Protein AF-A0A2S5EHK2-F1 (afdb_monomer_lite)

Foldseek 3Di:
DVVVVVLVVQLVVQLVVCLVVVPRNLVSQLVVCVVVPNPNVVSNVVSVVVCVVSVVVSVVVCVVVVVDDPVVCVVCVPVVVVVVVVVVVVVVD

Secondary structure (DSSP, 8-state):
-HHHHHHHHHHHHHHHHHHHHSSHHHHHHHHHHHHTT--HHHHHHHHHHHHHHHHHHHHHHHHHHT---HHHHHHHHHHHHHHHHHHHHHHH-

Organism: NCBI:txid1122953

Sequence (93 aa):
METLWFFIIVGFLAQVVDGALGMAYGTISNALLLSVGVPPAISSASVHFAEIFTTSISGFSHLKLGNVDKSLFKKLLIPGVIGGVLGAYILTN

pLDDT: mean 92.7, std 5.0, range [63.53, 97.62]

Structure (mmCIF, N/CA/C/O backbone):
data_AF-A0A2S5EHK2-F1
#
_entry.id   AF-A0A2S5EHK2-F1
#
loop_
_atom_site.group_PDB
_atom_site.id
_atom_site.type_symbol
_atom_site.label_atom_id
_atom_site.label_alt_id
_atom_site.label_comp_id
_atom_site.label_asym_id
_atom_site.label_entity_id
_atom_site.label_seq_id
_atom_site.pdbx_PDB_ins_code
_atom_site.Cartn_x
_atom_site.Cartn_y
_atom_site.Cartn_z
_atom_site.occupancy
_atom_site.B_iso_or_equiv
_atom_site.auth_seq_id
_atom_site.auth_comp_id
_atom_site.auth_asym_id
_atom_site.auth_atom_id
_atom_site.pdbx_PDB_model_num
ATOM 1 N N . MET A 1 1 ? -5.399 2.106 -27.395 1.00 63.53 1 MET A N 1
ATOM 2 C CA . MET A 1 1 ? -6.727 1.974 -26.754 1.00 63.53 1 MET A CA 1
ATOM 3 C C . MET A 1 1 ? -6.931 0.588 -26.156 1.00 63.53 1 MET A C 1
ATOM 5 O O . MET A 1 1 ? -7.369 0.508 -25.020 1.00 63.53 1 MET A O 1
ATOM 9 N N . GLU A 1 2 ? -6.584 -0.490 -26.868 1.00 74.12 2 GLU A N 1
ATOM 10 C CA . GLU A 1 2 ? -6.782 -1.866 -26.374 1.00 74.12 2 GLU A CA 1
ATOM 11 C C . GLU A 1 2 ? -6.013 -2.184 -25.082 1.00 74.12 2 GLU A C 1
ATOM 13 O O . GLU A 1 2 ? -6.575 -2.745 -24.146 1.00 74.12 2 GLU A O 1
ATOM 18 N N . THR A 1 3 ? -4.764 -1.731 -24.971 1.00 84.88 3 THR A N 1
ATOM 19 C CA . THR A 1 3 ? -3.942 -1.902 -23.761 1.00 84.88 3 THR A CA 1
ATOM 20 C C . THR A 1 3 ? -4.516 -1.203 -22.529 1.00 84.88 3 THR A C 1
ATOM 22 O O . THR A 1 3 ? -4.394 -1.718 -21.423 1.00 84.88 3 THR A O 1
ATOM 25 N N . LEU A 1 4 ? -5.189 -0.060 -22.700 1.00 88.56 4 LEU A N 1
ATOM 26 C CA . LEU A 1 4 ? 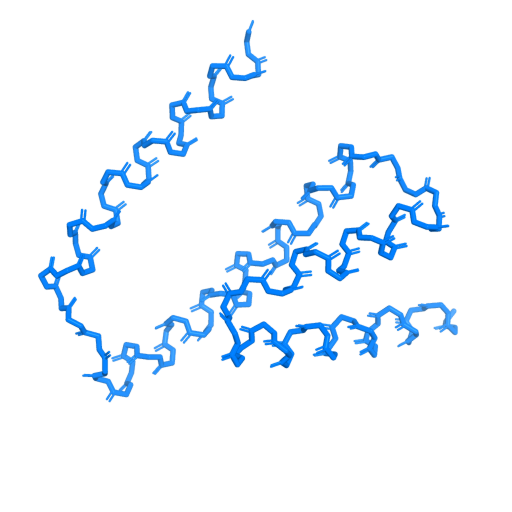-5.822 0.653 -21.588 1.00 88.56 4 LEU A CA 1
ATOM 27 C C . LEU A 1 4 ? -6.979 -0.161 -20.999 1.00 88.56 4 LEU A C 1
ATOM 29 O O . LEU A 1 4 ? -7.073 -0.303 -19.784 1.00 88.56 4 LEU A O 1
ATOM 33 N N . TRP A 1 5 ? -7.831 -0.730 -21.856 1.00 93.88 5 TRP A N 1
ATOM 34 C CA . TRP A 1 5 ? -8.938 -1.581 -21.417 1.00 93.88 5 TRP A CA 1
ATOM 35 C C . TRP A 1 5 ? -8.450 -2.831 -20.692 1.00 93.88 5 TRP A C 1
ATOM 37 O O . TRP A 1 5 ? -9.014 -3.196 -19.664 1.00 93.88 5 TRP A O 1
ATOM 47 N N . PHE A 1 6 ? -7.369 -3.439 -21.179 1.00 92.94 6 PHE A N 1
ATOM 48 C CA . PHE A 1 6 ? -6.733 -4.563 -20.503 1.00 92.94 6 PHE A CA 1
ATOM 49 C C . PHE A 1 6 ? -6.293 -4.199 -19.075 1.00 92.94 6 PHE A C 1
ATOM 51 O O . PHE A 1 6 ? -6.670 -4.887 -18.127 1.00 92.94 6 PHE A O 1
ATOM 58 N N . PHE A 1 7 ? -5.576 -3.083 -18.895 1.00 91.94 7 PHE A N 1
ATOM 59 C CA . PHE A 1 7 ? -5.150 -2.637 -17.563 1.00 91.94 7 PHE A CA 1
ATOM 60 C C . PHE A 1 7 ? -6.324 -2.286 -16.644 1.00 91.94 7 PHE A C 1
ATOM 62 O O . PHE A 1 7 ? -6.278 -2.614 -15.461 1.00 91.94 7 PHE A O 1
ATOM 69 N N . ILE A 1 8 ? -7.392 -1.681 -17.175 1.00 93.38 8 ILE A N 1
ATOM 70 C CA . ILE A 1 8 ? -8.608 -1.386 -16.402 1.00 93.38 8 ILE A CA 1
ATOM 71 C C . ILE A 1 8 ? -9.254 -2.677 -15.894 1.00 93.38 8 ILE A C 1
ATOM 73 O O . ILE A 1 8 ? -9.599 -2.760 -14.719 1.00 93.38 8 ILE A O 1
ATOM 77 N N . ILE A 1 9 ? -9.402 -3.691 -16.752 1.00 95.00 9 ILE A N 1
ATOM 78 C CA . ILE A 1 9 ? -10.030 -4.964 -16.373 1.00 95.00 9 ILE A CA 1
ATOM 79 C C . ILE A 1 9 ? -9.190 -5.682 -15.318 1.00 95.00 9 ILE A C 1
ATOM 81 O O . ILE A 1 9 ? -9.727 -6.106 -14.296 1.00 95.00 9 ILE A O 1
ATOM 85 N N . VAL A 1 10 ? -7.877 -5.798 -15.531 1.00 93.62 10 VAL A N 1
ATOM 86 C CA . VAL A 1 10 ? -7.004 -6.481 -14.568 1.00 93.62 10 VAL A CA 1
ATOM 87 C C . VAL A 1 10 ? -6.943 -5.717 -13.247 1.00 93.62 10 VAL A C 1
ATOM 89 O O . VAL A 1 10 ? -7.075 -6.338 -12.197 1.00 93.62 10 VAL A O 1
ATOM 92 N N . GLY A 1 11 ? -6.818 -4.387 -13.280 1.00 93.50 11 GLY A N 1
ATOM 93 C CA . GLY A 1 11 ? -6.828 -3.551 -12.078 1.00 93.50 11 GLY A CA 1
ATOM 94 C C . GLY A 1 11 ? -8.149 -3.641 -11.311 1.00 93.50 11 GLY A C 1
ATOM 95 O O . GLY A 1 11 ? -8.147 -3.752 -10.088 1.00 93.50 11 GLY A O 1
ATOM 96 N N . PHE A 1 12 ? -9.280 -3.682 -12.019 1.00 93.75 12 PHE A N 1
ATOM 97 C CA . PHE A 1 12 ? -10.589 -3.910 -11.409 1.00 93.75 12 PHE A CA 1
ATOM 98 C C . PHE A 1 12 ? -10.655 -5.272 -10.708 1.00 93.75 12 PHE A C 1
ATOM 100 O O . PHE A 1 12 ? -11.025 -5.338 -9.539 1.00 93.75 12 PHE A O 1
ATOM 107 N N . LEU A 1 13 ? -10.253 -6.352 -11.385 1.00 94.56 13 LEU A N 1
ATOM 108 C CA . LEU A 1 13 ? -10.232 -7.691 -10.791 1.00 94.56 13 LEU A CA 1
ATOM 109 C C . LEU A 1 13 ? -9.284 -7.762 -9.590 1.00 94.56 13 LEU A C 1
ATOM 111 O O . LEU A 1 13 ? -9.659 -8.306 -8.554 1.00 94.56 13 LEU A O 1
ATOM 115 N N . ALA A 1 14 ? -8.097 -7.164 -9.699 1.00 93.94 14 ALA A N 1
ATOM 116 C CA . ALA A 1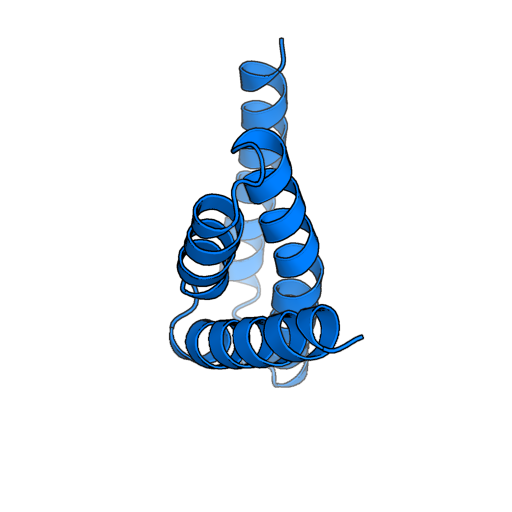 14 ? -7.147 -7.068 -8.599 1.00 93.94 14 ALA A CA 1
ATOM 117 C C . ALA A 1 14 ? -7.780 -6.372 -7.386 1.00 93.94 14 ALA A C 1
ATOM 119 O O . ALA A 1 14 ? -7.666 -6.875 -6.272 1.00 93.94 14 ALA A O 1
ATOM 120 N N . GLN A 1 15 ? -8.514 -5.274 -7.600 1.00 93.56 15 GLN A N 1
ATOM 121 C CA . GLN A 1 15 ? -9.170 -4.539 -6.519 1.00 93.56 15 GLN A CA 1
ATOM 122 C C . GLN A 1 15 ? -10.364 -5.292 -5.919 1.00 93.56 15 GLN A C 1
ATOM 124 O O . GLN A 1 15 ? -10.646 -5.137 -4.734 1.00 93.56 15 GLN A O 1
ATOM 129 N N . VAL A 1 16 ? -11.067 -6.117 -6.699 1.00 93.06 16 VAL A N 1
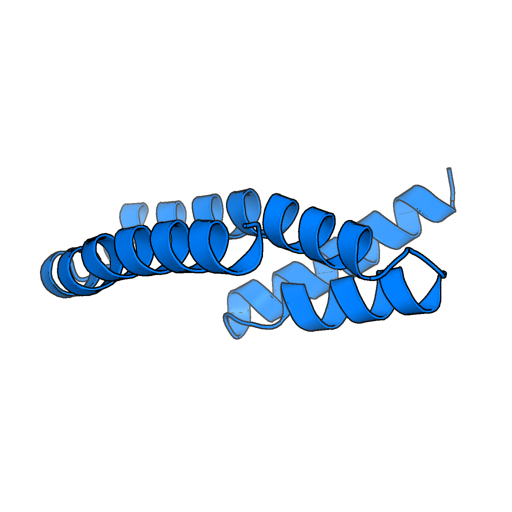ATOM 130 C CA . VAL A 1 16 ? -12.132 -6.988 -6.173 1.00 93.06 16 VAL A CA 1
ATOM 131 C C . VAL A 1 16 ? -11.548 -8.035 -5.225 1.00 93.06 16 VAL A C 1
ATOM 133 O O . VAL A 1 16 ? -12.073 -8.226 -4.129 1.00 93.06 16 VAL A O 1
ATOM 136 N N . VAL A 1 17 ? -10.447 -8.684 -5.616 1.00 93.12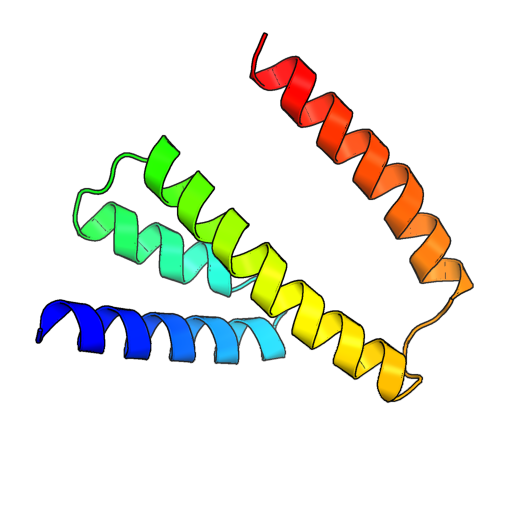 17 VAL A N 1
ATOM 137 C CA . VAL A 1 17 ? -9.749 -9.643 -4.744 1.00 93.12 17 VAL A CA 1
ATOM 138 C C . VAL A 1 17 ? -9.197 -8.932 -3.507 1.00 93.12 17 VAL A C 1
ATOM 140 O O . VAL A 1 17 ? -9.310 -9.440 -2.394 1.00 93.12 17 VAL A O 1
ATOM 143 N N . ASP A 1 18 ? -8.654 -7.731 -3.687 1.00 92.44 18 ASP A N 1
ATOM 144 C CA . ASP A 1 18 ? -8.131 -6.912 -2.602 1.00 92.44 18 ASP A CA 1
ATOM 145 C C . ASP A 1 18 ? -9.204 -6.470 -1.611 1.00 92.44 18 ASP A C 1
ATOM 147 O O . ASP A 1 18 ? -9.024 -6.613 -0.412 1.00 92.44 18 ASP A O 1
ATOM 151 N N . GLY A 1 19 ? -10.372 -6.036 -2.081 1.00 89.44 19 GLY A N 1
ATOM 152 C CA . GLY A 1 19 ? -11.490 -5.698 -1.200 1.00 89.44 19 GLY A CA 1
ATOM 153 C C . GLY A 1 19 ? -11.978 -6.887 -0.365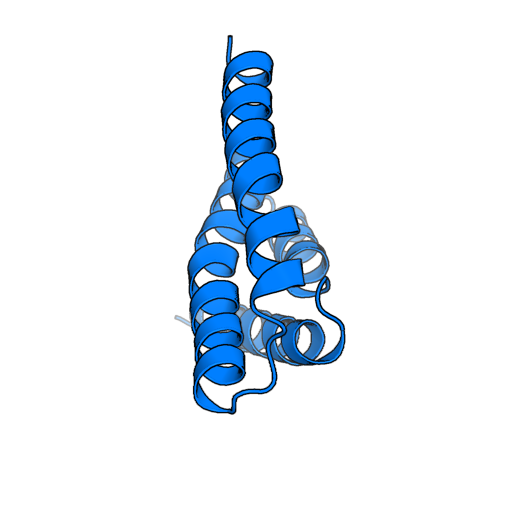 1.00 89.44 19 GLY A C 1
ATOM 154 O O . GLY A 1 19 ? -12.509 -6.687 0.725 1.00 89.44 19 GLY A O 1
ATOM 155 N N . ALA A 1 20 ? -11.782 -8.117 -0.851 1.00 89.88 20 ALA A N 1
ATOM 156 C CA . ALA A 1 20 ? -12.139 -9.336 -0.131 1.00 89.88 20 ALA A CA 1
ATOM 157 C C . ALA A 1 20 ? -11.049 -9.818 0.848 1.00 89.88 20 ALA A C 1
ATOM 159 O O . ALA A 1 20 ? -11.387 -10.352 1.904 1.00 89.88 20 ALA A O 1
ATOM 160 N N . LEU A 1 21 ? -9.762 -9.666 0.505 1.00 89.06 21 LEU A N 1
ATOM 161 C CA . LEU A 1 21 ? -8.626 -10.234 1.257 1.00 89.06 21 LEU A CA 1
ATOM 162 C C . LEU A 1 21 ? -7.770 -9.198 2.008 1.00 89.06 21 LEU A C 1
ATOM 164 O O . LEU A 1 21 ? -7.121 -9.539 2.993 1.00 89.06 21 LEU A O 1
ATOM 168 N N . GLY A 1 22 ? -7.742 -7.955 1.536 1.00 82.19 22 GLY A N 1
ATOM 169 C CA . GLY A 1 22 ? -7.051 -6.803 2.120 1.00 82.19 22 GLY A CA 1
ATOM 170 C C . GLY A 1 22 ? -5.582 -6.589 1.726 1.00 82.19 22 GLY A C 1
ATOM 171 O O . GLY A 1 22 ? -4.983 -5.659 2.255 1.00 82.19 22 GLY A O 1
ATOM 172 N N . MET A 1 23 ? -4.973 -7.437 0.881 1.00 85.56 23 MET A N 1
ATOM 173 C CA . MET A 1 23 ? -3.545 -7.323 0.487 1.00 85.56 23 MET A CA 1
ATOM 174 C C . MET A 1 23 ? -3.237 -7.748 -0.968 1.00 85.56 23 MET A C 1
ATOM 176 O O . MET A 1 23 ? -2.086 -8.023 -1.322 1.00 85.56 23 MET A O 1
ATOM 180 N N . ALA A 1 24 ? -4.247 -7.903 -1.822 1.00 87.88 24 ALA A N 1
ATOM 181 C CA . ALA A 1 24 ? -4.081 -8.546 -3.129 1.00 87.88 24 ALA A CA 1
ATOM 182 C C . ALA A 1 24 ? -3.801 -7.563 -4.274 1.00 87.88 24 ALA A C 1
ATOM 184 O O . ALA A 1 24 ? -3.173 -7.955 -5.261 1.00 87.88 24 ALA A O 1
ATOM 185 N N . TYR A 1 25 ? -4.219 -6.296 -4.159 1.00 91.56 25 TYR A N 1
ATOM 186 C CA . TYR A 1 25 ? -4.093 -5.338 -5.263 1.00 91.56 25 TYR A CA 1
ATOM 187 C C . TYR A 1 25 ? -2.625 -5.108 -5.617 1.00 91.56 25 TYR A C 1
ATOM 189 O O . TYR A 1 25 ? -2.242 -5.198 -6.790 1.00 91.56 25 TYR A O 1
ATOM 197 N N . GLY A 1 26 ? -1.802 -4.888 -4.588 1.00 91.62 26 GLY A N 1
ATOM 198 C CA . GLY A 1 26 ? -0.376 -4.654 -4.737 1.00 91.62 26 GLY A CA 1
ATOM 199 C C . GLY A 1 26 ? 0.357 -5.787 -5.450 1.00 91.62 26 GLY A C 1
ATOM 200 O O . GLY A 1 26 ? 1.107 -5.553 -6.397 1.00 91.62 26 GLY A O 1
ATOM 201 N N . THR A 1 27 ? 0.105 -7.031 -5.045 1.00 92.00 27 THR A N 1
ATOM 202 C CA . THR A 1 27 ? 0.803 -8.205 -5.592 1.00 92.00 27 THR A CA 1
ATOM 203 C C . THR A 1 27 ? 0.438 -8.469 -7.051 1.00 92.00 27 THR A C 1
ATOM 205 O O . THR A 1 27 ? 1.334 -8.642 -7.879 1.00 92.00 27 THR A O 1
ATOM 208 N N . ILE A 1 28 ? -0.855 -8.437 -7.389 1.00 94.44 28 ILE A N 1
ATOM 209 C CA . ILE A 1 28 ? -1.347 -8.700 -8.748 1.00 94.44 28 ILE A CA 1
ATOM 210 C C . ILE A 1 28 ? -0.912 -7.581 -9.702 1.00 94.44 28 ILE A C 1
ATOM 212 O O . ILE A 1 28 ? -0.335 -7.852 -10.758 1.00 94.44 28 ILE A O 1
ATOM 216 N N . SER A 1 29 ? -1.146 -6.321 -9.326 1.00 94.50 29 SER A N 1
ATOM 217 C CA . SER A 1 29 ? -0.862 -5.173 -10.193 1.00 94.50 29 SER A CA 1
ATOM 218 C C . SER A 1 29 ? 0.638 -4.967 -10.397 1.00 94.50 29 SER A C 1
ATOM 220 O O . SER A 1 29 ? 1.075 -4.706 -11.516 1.00 94.50 29 SER A O 1
ATOM 222 N N . ASN A 1 30 ? 1.451 -5.143 -9.350 1.00 95.19 30 ASN A N 1
ATOM 223 C CA . ASN A 1 30 ? 2.903 -5.031 -9.471 1.00 95.19 30 ASN A CA 1
ATOM 224 C C . ASN A 1 30 ? 3.484 -6.165 -10.328 1.00 95.19 30 ASN A C 1
ATOM 226 O O . ASN A 1 30 ? 4.328 -5.905 -11.180 1.00 95.19 30 ASN A O 1
ATOM 230 N N . ALA A 1 31 ? 3.007 -7.406 -10.167 1.00 94.88 31 ALA A N 1
ATOM 231 C CA . ALA A 1 31 ? 3.428 -8.519 -11.019 1.00 94.88 31 ALA A CA 1
ATOM 232 C C . ALA A 1 31 ? 3.095 -8.260 -12.497 1.00 94.88 31 ALA A C 1
ATOM 234 O O . ALA A 1 31 ? 3.936 -8.490 -13.366 1.00 94.88 31 ALA A O 1
ATOM 235 N N . LEU A 1 32 ? 1.905 -7.719 -12.780 1.00 94.88 32 LEU A N 1
ATOM 236 C CA . LEU A 1 32 ? 1.511 -7.342 -14.133 1.00 94.88 32 LEU A CA 1
ATOM 237 C C . LEU A 1 32 ? 2.439 -6.270 -14.716 1.00 94.88 32 LEU A C 1
ATOM 239 O O . LEU A 1 32 ? 2.971 -6.456 -15.809 1.00 94.88 32 LEU A O 1
ATOM 243 N N . LEU A 1 33 ? 2.644 -5.162 -14.004 1.00 95.12 33 LEU A N 1
ATOM 244 C CA . LEU A 1 33 ? 3.479 -4.054 -14.474 1.00 95.12 33 LEU A CA 1
ATOM 245 C C . LEU A 1 33 ? 4.932 -4.493 -14.707 1.00 95.12 33 LEU A C 1
ATOM 247 O O . LEU A 1 33 ? 5.523 -4.148 -15.731 1.00 95.12 33 LEU A O 1
ATOM 251 N N . LEU A 1 34 ? 5.482 -5.322 -13.818 1.00 96.62 34 LEU A N 1
ATOM 252 C CA . LEU A 1 34 ? 6.799 -5.927 -14.007 1.00 96.62 34 LEU A CA 1
ATOM 253 C C . LEU A 1 34 ? 6.833 -6.853 -15.231 1.00 96.62 34 LEU A C 1
ATOM 255 O O . LEU A 1 34 ? 7.796 -6.812 -15.995 1.00 96.62 34 LEU A O 1
ATOM 259 N N . SER A 1 35 ? 5.782 -7.650 -15.461 1.00 94.25 35 SER A N 1
ATOM 260 C CA . SER A 1 35 ? 5.715 -8.576 -16.604 1.00 94.25 35 SER A CA 1
ATOM 261 C C . SER A 1 35 ? 5.720 -7.867 -17.960 1.00 94.25 35 SER A C 1
ATOM 263 O O . SER A 1 35 ? 6.223 -8.415 -18.937 1.00 94.25 35 SER A O 1
ATOM 265 N N . VAL A 1 36 ? 5.214 -6.630 -18.013 1.00 93.81 36 VAL A N 1
ATOM 266 C CA . VAL A 1 36 ? 5.229 -5.787 -19.219 1.00 93.81 36 VAL A CA 1
ATOM 267 C C . VAL A 1 36 ? 6.448 -4.856 -19.279 1.00 93.81 36 VAL A C 1
ATOM 269 O O . VAL A 1 36 ? 6.519 -3.989 -20.147 1.00 93.81 36 VAL A O 1
ATOM 272 N N . GLY A 1 37 ? 7.423 -5.040 -18.381 1.00 93.75 37 GLY A N 1
ATOM 273 C CA . GLY A 1 37 ? 8.723 -4.367 -18.422 1.00 93.75 37 GLY A CA 1
ATOM 274 C C . GLY A 1 37 ? 8.781 -2.997 -17.742 1.00 93.75 37 GLY A C 1
ATOM 275 O O . GLY A 1 37 ? 9.747 -2.263 -17.958 1.00 93.75 37 GLY A O 1
ATOM 276 N N . VAL A 1 38 ? 7.790 -2.623 -16.924 1.00 95.19 38 VAL A N 1
ATOM 277 C CA . VAL A 1 38 ? 7.852 -1.369 -16.155 1.00 95.19 38 VAL A CA 1
ATOM 278 C C . VAL A 1 38 ? 8.968 -1.469 -15.107 1.00 95.19 38 VAL A C 1
ATOM 280 O O . VAL A 1 38 ? 9.018 -2.455 -14.369 1.00 95.19 38 VAL A O 1
ATOM 283 N N . PRO A 1 39 ? 9.854 -0.460 -14.986 1.00 96.62 39 PRO A N 1
ATOM 284 C CA . PRO A 1 39 ? 10.903 -0.462 -13.974 1.00 96.62 39 PRO A CA 1
ATOM 285 C C . PRO A 1 39 ? 10.342 -0.664 -12.554 1.00 96.62 39 PRO A C 1
ATOM 287 O O . PRO A 1 39 ? 9.340 -0.026 -12.214 1.00 96.62 39 PRO A O 1
ATOM 290 N N . PRO A 1 40 ? 10.995 -1.465 -11.686 1.00 94.12 40 PRO A N 1
ATOM 291 C CA . PRO A 1 40 ? 10.463 -1.798 -10.361 1.00 94.12 40 PRO A CA 1
ATOM 292 C C . PRO A 1 40 ? 10.092 -0.590 -9.494 1.00 94.12 40 PRO A C 1
ATOM 294 O O . PRO A 1 40 ? 9.053 -0.603 -8.837 1.00 94.12 40 PRO A O 1
ATOM 297 N N . ALA A 1 41 ? 10.897 0.477 -9.535 1.00 92.81 41 ALA A N 1
ATOM 298 C CA . ALA A 1 41 ? 10.622 1.704 -8.790 1.00 92.81 41 ALA A CA 1
ATOM 299 C C . ALA A 1 41 ? 9.316 2.381 -9.247 1.00 92.81 41 ALA A C 1
ATOM 301 O O . ALA A 1 41 ? 8.494 2.771 -8.421 1.00 92.81 41 ALA A O 1
ATOM 302 N N . ILE A 1 42 ? 9.096 2.466 -10.564 1.00 94.31 42 ILE A N 1
ATOM 303 C CA . ILE A 1 42 ? 7.897 3.079 -11.155 1.00 94.31 42 ILE A CA 1
ATOM 304 C C . ILE A 1 42 ? 6.672 2.196 -10.913 1.00 94.31 42 ILE A C 1
ATOM 306 O O . ILE A 1 42 ? 5.603 2.708 -10.583 1.00 94.31 42 ILE A O 1
ATOM 310 N N . SER A 1 43 ? 6.831 0.877 -11.043 1.00 95.12 43 SER A N 1
ATOM 311 C CA . SER A 1 43 ? 5.773 -0.097 -10.772 1.00 95.12 43 SER A CA 1
ATOM 312 C C . SER A 1 43 ? 5.284 0.011 -9.326 1.00 95.12 43 SER A C 1
ATOM 314 O O . SER A 1 43 ? 4.101 0.251 -9.092 1.00 95.12 43 SER A O 1
ATOM 316 N N . SER A 1 44 ? 6.205 -0.050 -8.358 1.00 92.75 44 SER A N 1
ATOM 317 C CA . SER A 1 44 ? 5.876 0.065 -6.934 1.00 92.75 44 SER A CA 1
ATOM 318 C C . SER A 1 44 ? 5.196 1.396 -6.602 1.00 92.75 44 SER A C 1
ATOM 320 O O . SER A 1 44 ? 4.149 1.405 -5.950 1.00 92.75 44 SER A O 1
ATOM 322 N N . ALA A 1 45 ? 5.737 2.513 -7.102 1.00 93.06 45 ALA A N 1
ATOM 323 C CA . ALA A 1 45 ? 5.171 3.838 -6.865 1.00 93.06 45 ALA A CA 1
ATOM 324 C C . ALA A 1 45 ? 3.755 3.978 -7.445 1.00 93.06 45 ALA A C 1
ATOM 326 O O . ALA A 1 45 ? 2.863 4.491 -6.773 1.00 93.06 45 ALA A O 1
ATOM 327 N N . SER A 1 46 ? 3.528 3.484 -8.666 1.00 94.00 46 SER A N 1
ATOM 328 C CA . SER A 1 46 ? 2.221 3.557 -9.333 1.00 94.00 46 SER A CA 1
ATOM 329 C C . SER A 1 46 ? 1.163 2.726 -8.609 1.00 94.00 46 SER A C 1
ATOM 331 O O . SER A 1 46 ? 0.027 3.169 -8.445 1.00 94.00 46 SER A O 1
ATOM 333 N N . VAL A 1 47 ? 1.544 1.531 -8.152 1.00 94.94 47 VAL A N 1
ATOM 334 C CA . VAL A 1 47 ? 0.659 0.616 -7.425 1.00 94.94 47 VAL A CA 1
ATOM 335 C C . VAL A 1 47 ? 0.251 1.205 -6.078 1.00 94.94 47 VAL A C 1
ATOM 337 O O . VAL A 1 47 ? -0.945 1.333 -5.833 1.00 94.94 47 VAL A O 1
ATOM 340 N N . HIS A 1 48 ? 1.208 1.651 -5.258 1.00 92.88 48 HIS A N 1
ATOM 341 C CA . HIS A 1 48 ? 0.902 2.269 -3.963 1.00 92.88 48 HIS A CA 1
ATOM 342 C C . HIS A 1 48 ? 0.101 3.564 -4.124 1.00 92.88 48 HIS A C 1
ATOM 344 O O . HIS A 1 48 ? -0.795 3.843 -3.330 1.00 92.88 48 HIS A O 1
ATOM 350 N N . PHE A 1 49 ? 0.382 4.353 -5.166 1.00 94.25 49 PHE A N 1
ATOM 351 C CA . PHE A 1 49 ? -0.394 5.555 -5.451 1.00 94.25 49 PHE A CA 1
ATOM 352 C C . PHE A 1 49 ? -1.862 5.227 -5.739 1.00 94.25 49 PHE A C 1
ATOM 354 O O . PHE A 1 49 ? -2.748 5.851 -5.162 1.00 94.25 49 PHE A O 1
ATOM 361 N N . ALA A 1 50 ? -2.132 4.229 -6.584 1.00 93.25 50 ALA A N 1
ATOM 362 C CA . ALA A 1 50 ? -3.496 3.781 -6.853 1.00 93.25 50 ALA A CA 1
ATOM 363 C C . ALA A 1 50 ? -4.174 3.208 -5.594 1.00 93.25 50 ALA A C 1
ATOM 365 O O . ALA A 1 50 ? -5.330 3.528 -5.312 1.00 93.25 50 ALA A O 1
ATOM 366 N N . GLU A 1 51 ? -3.434 2.424 -4.811 1.00 92.25 51 GLU A N 1
ATOM 367 C CA . GLU A 1 51 ? -3.918 1.764 -3.598 1.00 92.25 51 GLU A CA 1
ATOM 368 C C . GLU A 1 51 ? -4.293 2.759 -2.492 1.00 92.25 51 GLU A C 1
ATOM 370 O O . GLU A 1 51 ? -5.246 2.516 -1.752 1.00 92.25 51 GLU A O 1
ATOM 375 N N . ILE A 1 52 ? -3.639 3.928 -2.422 1.00 92.81 52 ILE A N 1
ATOM 376 C CA . ILE A 1 52 ? -4.065 5.018 -1.531 1.00 92.81 52 ILE A CA 1
ATOM 377 C C . ILE A 1 52 ? -5.519 5.396 -1.818 1.00 92.81 52 ILE A C 1
ATOM 379 O O . ILE A 1 52 ? -6.310 5.509 -0.882 1.00 92.81 52 ILE A O 1
ATOM 383 N N . PHE A 1 53 ? -5.910 5.569 -3.084 1.00 92.88 53 PHE A N 1
ATOM 384 C CA . PHE A 1 53 ? -7.280 5.969 -3.419 1.00 92.88 53 PHE A CA 1
ATOM 385 C C . PHE A 1 53 ? -8.282 4.854 -3.144 1.00 92.88 53 PHE A C 1
ATOM 387 O O . PHE A 1 53 ? -9.316 5.097 -2.516 1.00 92.88 53 PHE A O 1
ATOM 394 N N . THR A 1 54 ? -7.988 3.633 -3.586 1.00 91.56 54 THR A N 1
ATOM 395 C CA . THR A 1 54 ? -8.920 2.510 -3.443 1.00 91.56 54 THR A CA 1
ATOM 396 C C . THR A 1 54 ? -9.102 2.116 -1.979 1.00 91.56 54 THR A C 1
ATOM 398 O O . THR A 1 54 ? -10.239 2.005 -1.512 1.00 91.56 54 THR A O 1
ATOM 401 N N . THR A 1 55 ? -8.011 2.035 -1.213 1.00 91.44 55 THR A N 1
ATOM 402 C CA . THR A 1 55 ? -8.041 1.773 0.232 1.00 91.44 55 THR A CA 1
ATOM 403 C C . THR A 1 55 ? -8.721 2.904 0.990 1.00 91.44 55 THR A C 1
ATOM 405 O O . THR A 1 55 ? -9.491 2.636 1.911 1.00 91.44 55 THR A O 1
ATOM 408 N N . SER A 1 56 ? -8.521 4.167 0.594 1.00 92.31 56 SER A N 1
ATOM 409 C CA . SER A 1 56 ? -9.220 5.292 1.233 1.00 92.31 56 SER A CA 1
ATOM 410 C C . SER A 1 56 ? -10.732 5.200 1.049 1.00 92.31 56 SER A C 1
ATOM 412 O O . SER A 1 56 ? -11.481 5.389 2.007 1.00 92.31 56 SER A O 1
ATOM 414 N N . ILE A 1 57 ? -11.198 4.875 -0.162 1.00 93.12 57 ILE A N 1
ATOM 415 C CA . ILE A 1 57 ? -12.630 4.710 -0.452 1.00 93.12 57 ILE A CA 1
ATOM 416 C C . ILE A 1 57 ? -13.201 3.501 0.304 1.00 93.12 57 ILE A C 1
ATOM 418 O O . ILE A 1 57 ? -14.289 3.591 0.885 1.00 93.12 57 ILE A O 1
ATOM 422 N N . SER A 1 58 ? -12.466 2.386 0.337 1.00 90.25 58 SER A N 1
ATOM 423 C CA . SER A 1 58 ? -12.850 1.190 1.094 1.00 90.25 58 SER A CA 1
ATOM 424 C C . SER A 1 58 ? -12.959 1.500 2.593 1.00 90.25 58 SER A C 1
ATOM 426 O O . SER A 1 58 ? -14.020 1.330 3.198 1.00 90.25 58 SER A O 1
ATOM 428 N N . GLY A 1 59 ? -11.917 2.093 3.180 1.00 91.81 59 GLY A N 1
ATOM 429 C CA . GLY A 1 59 ? -11.890 2.513 4.580 1.00 91.81 59 GLY A CA 1
ATOM 430 C C . GLY A 1 59 ? -12.991 3.518 4.924 1.00 91.81 59 GLY A C 1
ATOM 431 O O . GLY A 1 59 ? -13.640 3.392 5.962 1.00 91.81 59 GLY A O 1
ATOM 432 N N . PHE A 1 60 ? -13.280 4.474 4.035 1.00 93.69 60 PHE A N 1
ATOM 433 C CA . PHE A 1 60 ? -14.403 5.396 4.209 1.00 93.69 60 PHE A CA 1
ATOM 434 C C . PHE A 1 60 ? -15.754 4.670 4.227 1.00 93.69 60 PHE A C 1
ATOM 436 O O . PHE A 1 60 ? -16.624 5.004 5.032 1.00 93.69 60 PHE A O 1
ATOM 443 N N . SER A 1 61 ? -15.930 3.651 3.387 1.00 93.50 61 SER A N 1
ATOM 444 C CA . SER A 1 61 ? -17.152 2.840 3.363 1.00 93.50 61 SER A CA 1
ATOM 445 C C . SER A 1 61 ? -17.339 2.081 4.678 1.00 93.50 61 SER A C 1
ATOM 447 O O . SER A 1 61 ? -18.431 2.100 5.245 1.00 93.50 61 SER A O 1
ATOM 449 N N . HIS A 1 62 ? -16.263 1.510 5.221 1.00 92.88 62 HIS A N 1
ATOM 450 C CA . HIS A 1 62 ? -16.259 0.891 6.546 1.00 92.88 62 HIS A CA 1
ATOM 451 C C . HIS A 1 62 ? -16.621 1.896 7.661 1.00 92.88 62 HIS A C 1
ATOM 453 O O . HIS A 1 62 ? -17.523 1.659 8.470 1.00 92.88 62 HIS A O 1
ATOM 459 N N . LEU A 1 63 ? -16.008 3.085 7.651 1.00 93.81 63 LEU A N 1
ATOM 460 C CA . LEU A 1 63 ? -16.342 4.161 8.593 1.00 93.81 63 LEU A CA 1
ATOM 461 C C . LEU A 1 63 ? -17.821 4.568 8.510 1.00 93.81 63 LEU A C 1
ATOM 463 O O . LEU A 1 63 ? -18.469 4.726 9.546 1.00 93.81 63 LEU A O 1
ATOM 467 N N . LYS A 1 64 ? -18.368 4.703 7.295 1.00 95.50 64 LYS A N 1
ATOM 468 C CA . LYS A 1 64 ? -19.777 5.054 7.056 1.00 95.50 64 LYS A CA 1
ATOM 469 C C . LYS A 1 64 ? -20.738 3.967 7.543 1.00 95.50 64 LYS A C 1
ATOM 471 O O . LYS A 1 64 ? -21.803 4.293 8.056 1.00 95.50 64 LYS A O 1
ATOM 476 N N . LEU A 1 65 ? -20.367 2.696 7.398 1.00 96.12 65 LEU A N 1
ATOM 477 C CA . LEU A 1 65 ? -21.143 1.553 7.885 1.00 96.12 65 LEU A CA 1
ATOM 478 C C . LEU A 1 65 ? -21.021 1.345 9.404 1.00 96.12 65 LEU A C 1
ATOM 480 O O . LEU A 1 65 ? -21.702 0.486 9.957 1.00 96.12 65 LEU A O 1
ATOM 484 N N . GLY A 1 66 ? -20.169 2.115 10.088 1.00 94.62 66 GLY A N 1
ATOM 485 C CA . GLY A 1 66 ? -19.993 2.034 11.537 1.00 94.62 66 GLY A CA 1
ATOM 486 C C . GLY A 1 66 ? -19.277 0.767 12.009 1.00 94.62 66 GLY A C 1
ATOM 487 O O . GLY A 1 66 ? -19.311 0.464 13.198 1.00 94.62 66 GLY A O 1
ATOM 488 N N . ASN A 1 67 ? -18.607 0.039 11.112 1.00 94.31 67 ASN A N 1
ATOM 489 C CA . ASN A 1 67 ? -17.926 -1.225 11.416 1.00 94.31 67 ASN A CA 1
ATOM 490 C C . ASN A 1 67 ? -16.432 -1.040 11.754 1.00 94.31 67 ASN A C 1
ATOM 492 O O . ASN A 1 67 ? -15.626 -1.948 11.561 1.00 94.31 67 ASN A O 1
ATOM 496 N N . VAL A 1 68 ? -16.066 0.136 12.275 1.00 95.56 68 VAL A N 1
ATOM 497 C CA . VAL A 1 68 ? -14.691 0.492 12.651 1.00 95.56 68 VAL A CA 1
ATOM 498 C C . VAL A 1 68 ? -14.612 0.787 14.144 1.00 95.56 68 VAL A C 1
ATOM 500 O O . VAL A 1 68 ? -15.256 1.712 14.647 1.00 95.56 68 VAL A O 1
ATOM 503 N N . ASP A 1 69 ? -13.751 0.054 14.851 1.00 96.31 69 ASP A N 1
ATOM 504 C CA . ASP A 1 69 ? -13.382 0.380 16.227 1.00 96.31 69 ASP A CA 1
ATOM 505 C C . ASP A 1 69 ? -12.482 1.627 16.242 1.00 96.31 69 ASP A C 1
ATOM 507 O O . ASP A 1 69 ?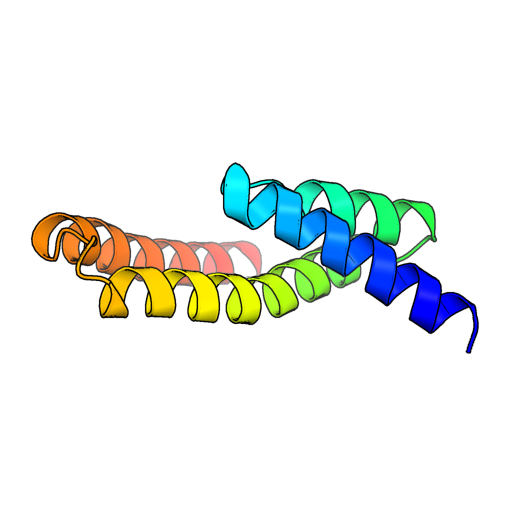 -11.337 1.611 15.787 1.00 96.31 69 ASP A O 1
ATOM 511 N N . LYS A 1 70 ? -12.998 2.731 16.793 1.00 93.12 70 LYS A N 1
ATOM 512 C CA . LYS A 1 70 ? -12.295 4.023 16.842 1.00 93.12 70 LYS A CA 1
ATOM 513 C C . LYS A 1 70 ? -11.051 4.007 17.737 1.00 93.12 70 LYS A C 1
ATOM 515 O O . LYS A 1 70 ? -10.138 4.799 17.505 1.00 93.12 70 LYS A O 1
ATOM 520 N N . SER A 1 71 ? -11.023 3.166 18.771 1.00 96.12 71 SER A N 1
ATOM 521 C CA . SER A 1 71 ? -9.876 3.015 19.670 1.00 96.12 71 SER A CA 1
ATOM 522 C C . SER A 1 71 ? -8.745 2.288 18.950 1.00 96.12 71 SER A C 1
ATOM 524 O O . SER A 1 71 ? -7.621 2.791 18.908 1.00 96.12 71 SER A O 1
ATOM 526 N N . LEU A 1 72 ? -9.057 1.157 18.308 1.00 95.88 72 LEU A N 1
ATOM 527 C CA . LEU A 1 72 ? -8.095 0.399 17.509 1.00 95.88 72 LEU A CA 1
ATOM 528 C C . LEU A 1 72 ? -7.597 1.215 16.312 1.00 95.88 72 LEU A C 1
ATOM 530 O O . LEU A 1 72 ? -6.392 1.313 16.101 1.00 95.88 72 LEU A O 1
ATOM 534 N N . PHE A 1 73 ? -8.504 1.875 15.588 1.00 94.69 73 PHE A N 1
ATOM 535 C CA . PHE A 1 73 ? -8.159 2.719 14.446 1.00 94.69 73 PHE A CA 1
ATOM 536 C C . PHE A 1 73 ? -7.120 3.782 14.812 1.00 94.69 73 PHE A C 1
ATOM 538 O O . PHE A 1 73 ? -6.095 3.891 14.149 1.00 94.69 73 PHE A O 1
ATOM 545 N N . LYS A 1 74 ? -7.321 4.523 15.911 1.00 95.31 74 LYS A N 1
ATOM 546 C CA . LYS A 1 74 ? -6.356 5.539 16.365 1.00 95.31 74 LYS A CA 1
ATOM 547 C C . LYS A 1 74 ? -5.015 4.933 16.780 1.00 95.31 74 LYS A C 1
ATOM 549 O O . LYS A 1 74 ? -3.974 5.513 16.478 1.00 95.31 74 LYS A O 1
ATOM 554 N N . LYS A 1 75 ? -5.043 3.777 17.454 1.00 96.75 75 LYS A N 1
ATOM 555 C CA . LYS A 1 75 ? -3.836 3.051 17.880 1.00 96.75 75 LYS A CA 1
ATOM 556 C C . LYS A 1 75 ? -3.018 2.515 16.708 1.00 96.75 75 LYS A C 1
ATOM 558 O O . LYS A 1 75 ? -1.821 2.353 16.878 1.00 96.75 75 LYS A O 1
ATOM 563 N N . LEU A 1 76 ? -3.631 2.252 15.556 1.00 95.62 76 LEU A N 1
ATOM 564 C CA . LEU A 1 76 ? -2.927 1.821 14.345 1.00 95.62 76 LEU A CA 1
ATOM 565 C C . LEU A 1 76 ? -2.513 3.008 13.468 1.00 95.62 76 LEU A C 1
ATOM 567 O O . LEU A 1 76 ? -1.383 3.055 12.992 1.00 95.62 76 LEU A O 1
ATOM 571 N N . LEU A 1 77 ? -3.398 3.996 13.305 1.00 94.75 77 LEU A N 1
ATOM 572 C CA . LEU A 1 77 ? -3.191 5.143 12.422 1.00 94.75 77 LEU A CA 1
ATOM 573 C C . LEU A 1 77 ? -1.966 5.970 12.823 1.00 94.75 77 LEU A C 1
ATOM 575 O O . LEU A 1 77 ? -1.104 6.226 11.990 1.00 94.75 77 LEU A O 1
ATOM 579 N N . ILE A 1 78 ? -1.885 6.396 14.087 1.00 96.06 78 ILE A N 1
ATOM 580 C CA . ILE A 1 78 ? -0.827 7.310 14.547 1.00 96.06 78 ILE A CA 1
ATOM 581 C C . ILE A 1 78 ? 0.571 6.686 14.384 1.00 96.06 78 ILE A C 1
ATOM 583 O O . ILE A 1 78 ? 1.396 7.283 13.690 1.00 96.06 78 ILE A O 1
ATOM 587 N N . PRO A 1 79 ? 0.871 5.502 14.959 1.00 97.12 79 PRO A N 1
ATOM 588 C CA . PRO A 1 79 ? 2.186 4.893 14.777 1.00 97.12 79 PRO A CA 1
ATOM 589 C C . PRO A 1 79 ? 2.429 4.442 13.334 1.00 97.12 79 PRO A C 1
ATOM 591 O O . PRO A 1 79 ? 3.567 4.511 12.884 1.00 97.12 79 PRO A O 1
ATOM 594 N N . GLY A 1 80 ? 1.390 4.038 12.593 1.00 95.88 80 GLY A N 1
ATOM 595 C CA . GLY A 1 80 ? 1.512 3.668 11.182 1.00 95.88 80 GLY A CA 1
ATOM 596 C C . GLY A 1 80 ? 1.972 4.834 10.305 1.00 95.88 80 GLY A C 1
ATOM 597 O O . GLY A 1 80 ? 2.917 4.684 9.536 1.00 95.88 80 GLY A O 1
ATOM 598 N N . VAL A 1 81 ? 1.372 6.018 10.470 1.00 96.12 81 VAL A N 1
ATOM 599 C CA . VAL A 1 81 ? 1.775 7.232 9.739 1.00 96.12 81 VAL A CA 1
ATOM 600 C C . VAL A 1 81 ? 3.199 7.641 10.105 1.00 96.12 81 VAL A C 1
ATOM 602 O O . VAL A 1 81 ? 4.010 7.892 9.216 1.00 96.12 81 VAL A O 1
ATOM 605 N N . ILE A 1 82 ? 3.526 7.672 11.400 1.00 97.62 82 ILE A N 1
ATOM 606 C CA . ILE A 1 82 ? 4.873 8.030 11.864 1.00 97.62 82 ILE A CA 1
ATOM 607 C C . ILE A 1 82 ? 5.908 7.046 11.304 1.00 97.62 82 ILE A C 1
ATOM 609 O O . ILE A 1 82 ? 6.911 7.470 10.736 1.00 97.62 82 ILE A O 1
ATOM 613 N N . GLY A 1 83 ? 5.649 5.741 11.412 1.00 97.12 83 GLY A N 1
ATOM 614 C CA . GLY A 1 83 ? 6.530 4.694 10.898 1.00 97.12 83 GLY A CA 1
ATOM 615 C C . GLY A 1 83 ? 6.703 4.753 9.381 1.00 97.12 83 GLY A C 1
ATOM 616 O O . GLY A 1 83 ? 7.824 4.624 8.898 1.00 97.12 83 GLY A O 1
ATOM 617 N N . GLY A 1 84 ? 5.628 5.017 8.633 1.00 94.19 84 GLY A N 1
ATOM 618 C CA . GLY A 1 84 ? 5.676 5.167 7.178 1.00 94.19 84 GLY A CA 1
ATOM 619 C C . GLY A 1 84 ? 6.523 6.362 6.735 1.00 94.19 84 GLY A C 1
ATOM 620 O O . GLY A 1 84 ? 7.386 6.215 5.873 1.00 94.19 84 GLY A O 1
ATOM 621 N N . VAL A 1 85 ? 6.334 7.528 7.363 1.00 95.12 85 VAL A N 1
ATOM 622 C CA . VAL A 1 85 ? 7.121 8.738 7.062 1.00 95.12 85 VAL A CA 1
ATOM 623 C C . VAL A 1 85 ? 8.593 8.543 7.425 1.00 95.12 85 VAL A C 1
ATOM 625 O O . VAL A 1 85 ? 9.467 8.843 6.613 1.00 95.12 85 VAL A O 1
ATOM 628 N N . LEU A 1 86 ? 8.879 8.012 8.618 1.00 97.12 86 LEU A N 1
ATOM 629 C CA . LEU A 1 86 ? 10.252 7.740 9.051 1.00 97.12 86 LEU A CA 1
ATOM 630 C C . LEU A 1 86 ? 10.937 6.716 8.140 1.00 97.12 86 LEU A C 1
ATOM 632 O O . LEU A 1 86 ? 12.073 6.934 7.728 1.00 97.12 86 LEU A O 1
ATOM 636 N N . GLY A 1 87 ? 10.246 5.632 7.786 1.00 95.06 87 GLY A N 1
ATOM 637 C CA . GLY A 1 87 ? 10.767 4.609 6.882 1.00 95.06 87 GLY A CA 1
ATOM 638 C C . GLY A 1 87 ? 11.082 5.164 5.494 1.00 95.06 87 GLY A C 1
ATOM 639 O O . GLY A 1 87 ? 12.168 4.920 4.973 1.00 95.06 87 GLY A O 1
ATOM 640 N N . ALA A 1 88 ? 10.181 5.969 4.923 1.00 91.94 88 ALA A N 1
ATOM 641 C CA . ALA A 1 88 ? 10.408 6.620 3.634 1.00 91.94 88 ALA A CA 1
ATOM 642 C C . ALA A 1 88 ? 11.609 7.582 3.672 1.00 91.94 88 ALA A C 1
ATOM 644 O O . ALA A 1 88 ? 12.421 7.588 2.746 1.00 91.94 88 ALA A O 1
ATOM 645 N N . TYR A 1 89 ? 11.747 8.360 4.753 1.00 94.69 89 TYR A N 1
ATOM 646 C CA . TYR A 1 89 ? 12.872 9.278 4.940 1.00 94.69 89 TYR A CA 1
ATOM 647 C C . TYR A 1 89 ? 14.213 8.541 5.050 1.00 94.69 89 TYR A C 1
ATOM 649 O O . TYR A 1 89 ? 15.184 8.967 4.432 1.00 94.69 89 TYR A O 1
ATOM 657 N N . ILE A 1 90 ? 14.261 7.436 5.801 1.00 96.38 90 ILE A N 1
ATOM 658 C CA . ILE A 1 90 ? 15.473 6.617 5.968 1.00 96.38 90 ILE A CA 1
ATOM 659 C C . ILE A 1 90 ? 15.857 5.912 4.665 1.00 96.38 90 ILE A C 1
ATOM 661 O O . ILE A 1 90 ? 17.035 5.764 4.386 1.00 96.38 90 ILE A O 1
ATOM 665 N N . LEU A 1 91 ? 14.885 5.455 3.872 1.00 91.12 91 LEU A N 1
ATOM 666 C CA . LEU A 1 91 ? 15.167 4.718 2.637 1.00 91.12 91 LEU A CA 1
ATOM 667 C C . LEU A 1 91 ? 15.648 5.623 1.489 1.00 91.12 91 LEU A C 1
ATOM 669 O O . LEU A 1 91 ? 16.306 5.145 0.569 1.00 91.12 91 LEU A O 1
ATOM 673 N N . THR A 1 92 ? 15.275 6.905 1.517 1.00 85.75 92 THR A N 1
ATOM 674 C CA . THR A 1 92 ? 15.526 7.849 0.412 1.00 85.75 92 THR A CA 1
ATOM 675 C C . THR A 1 92 ? 16.782 8.709 0.619 1.00 85.75 92 THR A C 1
ATOM 677 O O . THR A 1 92 ? 17.239 9.327 -0.341 1.00 85.75 92 THR A O 1
ATOM 680 N N . ASN A 1 93 ? 17.339 8.759 1.835 1.00 72.69 93 ASN A N 1
ATOM 681 C CA . ASN A 1 93 ? 18.571 9.495 2.169 1.00 72.69 93 ASN A CA 1
ATOM 682 C C . ASN A 1 93 ? 19.731 8.543 2.461 1.00 72.69 93 ASN A C 1
ATOM 684 O O . ASN A 1 93 ? 20.881 8.946 2.185 1.00 72.69 93 ASN A O 1
#

InterPro domains:
  IPR002781 Transmembrane protein TauE-like, transmembrane domain [PF01925] (8-92)
  IPR051598 4-Toluene sulfonate uptake permease/Inactive protease-like domain-containing protein [PTHR43701] (2-91)

Radius of gyration: 15.53 Å; chains: 1; bounding box: 40×20×46 Å